Protein AF-A0A7Y5QND8-F1 (afdb_monomer_lite)

Sequence (157 aa):
MDVYVPPGQNRVVSAPVAPSGSVLEQLRLAGDGEEFDNLVHYVPPKAEQIKVVYLGDEDPRDPQRLLYYLKRAFPETRRQNVQVVARPTAAALPAEDVLAAPLLVIGDVLTPESTASAREFLSNGKPVLLVTKSIASARTVADLTGLGNVSAEEAAT

Secondary structure (DSSP, 8-state):
------TT-----PPPPPPTT----EEE--SSS--TT-EEE--PPPPEEEEEEEE----TT-TTSHHHHHTTSS---SSEEEEEEEE-TTSPPPHHHHHH-SEEEE-SPPPHHHHHHHHHHHHTT--EEE---STTHHHHHHHHHT-S-----PPP-

Structure (mmCIF, N/CA/C/O backbone):
data_AF-A0A7Y5QND8-F1
#
_entry.id   AF-A0A7Y5QND8-F1
#
loop_
_atom_site.group_PDB
_atom_site.id
_atom_site.type_symbol
_atom_site.label_atom_id
_atom_site.label_alt_id
_atom_site.label_comp_id
_atom_site.label_asym_id
_atom_site.label_entity_id
_atom_site.label_seq_id
_atom_site.pdbx_PDB_ins_code
_atom_site.Cartn_x
_atom_site.Cartn_y
_atom_site.Cartn_z
_atom_site.occupancy
_atom_site.B_iso_or_equiv
_atom_site.auth_seq_id
_atom_site.auth_comp_id
_atom_site.auth_asym_id
_atom_site.auth_atom_id
_atom_site.pdbx_PDB_model_num
ATOM 1 N N . MET A 1 1 ? -26.711 3.465 32.008 1.00 74.44 1 MET A N 1
ATOM 2 C CA . MET A 1 1 ? -27.281 2.173 31.579 1.00 74.44 1 MET A CA 1
ATOM 3 C C . MET A 1 1 ? -27.438 1.372 32.842 1.00 74.44 1 MET A C 1
ATOM 5 O O . MET A 1 1 ? -26.450 1.265 33.554 1.00 74.44 1 MET A O 1
ATOM 9 N N . ASP A 1 2 ? -28.628 0.836 33.093 1.00 85.38 2 ASP A N 1
ATOM 10 C CA . ASP A 1 2 ? -28.917 0.139 34.346 1.00 85.38 2 ASP A CA 1
ATOM 11 C C . ASP A 1 2 ? -29.098 -1.351 34.074 1.00 85.38 2 ASP A C 1
ATOM 13 O O . ASP A 1 2 ? -29.771 -1.747 33.119 1.00 85.38 2 ASP A O 1
ATOM 17 N N . VAL A 1 3 ? -28.449 -2.178 34.891 1.00 86.44 3 VAL A N 1
ATOM 18 C CA . VAL A 1 3 ? -28.401 -3.632 34.722 1.00 86.44 3 VAL A CA 1
ATOM 19 C C . VAL A 1 3 ? -28.609 -4.274 36.082 1.00 86.44 3 VAL A C 1
ATOM 21 O O . VAL A 1 3 ? -27.880 -3.985 37.024 1.00 86.44 3 VAL A O 1
ATOM 24 N N . TYR A 1 4 ? -29.593 -5.165 36.183 1.00 89.12 4 TYR A N 1
ATOM 25 C CA . TYR A 1 4 ? -29.834 -5.943 37.393 1.00 89.12 4 TYR A CA 1
ATOM 26 C C . TYR A 1 4 ? -29.197 -7.334 37.278 1.00 89.12 4 TYR A C 1
ATOM 28 O O . TYR A 1 4 ? -29.493 -8.089 36.342 1.00 89.12 4 TYR A O 1
ATOM 36 N N . VAL A 1 5 ? -28.338 -7.674 38.243 1.00 87.88 5 VAL A N 1
ATOM 37 C CA . VAL A 1 5 ? -27.635 -8.961 38.330 1.00 87.88 5 VAL A CA 1
ATOM 38 C C . VAL A 1 5 ? -27.991 -9.637 39.662 1.00 87.88 5 VAL A C 1
ATOM 40 O O . VAL A 1 5 ? -27.499 -9.218 40.708 1.00 87.88 5 VAL A O 1
ATOM 43 N N . PRO A 1 6 ? -28.873 -10.656 39.666 1.00 89.94 6 PRO A N 1
ATOM 44 C CA . PRO A 1 6 ? -29.185 -11.410 40.879 1.00 89.94 6 PRO A CA 1
ATOM 45 C C . PRO A 1 6 ? -27.974 -12.200 41.409 1.00 89.94 6 PRO A C 1
ATOM 47 O O . PRO A 1 6 ? -27.097 -12.563 40.620 1.00 89.94 6 PRO A O 1
ATOM 50 N N . PRO A 1 7 ? -27.963 -12.577 42.703 1.00 88.75 7 PRO A N 1
ATOM 51 C CA . PRO A 1 7 ? -26.934 -13.450 43.264 1.00 88.75 7 PRO A CA 1
ATOM 52 C C . PRO A 1 7 ? -26.761 -14.750 42.463 1.00 88.75 7 PRO A C 1
ATOM 54 O O . PRO A 1 7 ? -27.741 -15.412 42.115 1.00 88.75 7 PRO A O 1
ATOM 57 N N . GLY A 1 8 ? -25.510 -15.114 42.170 1.00 92.75 8 GLY A N 1
ATOM 58 C CA . GLY A 1 8 ? -25.165 -16.324 41.414 1.00 92.75 8 GLY A CA 1
ATOM 59 C C . GLY A 1 8 ? -25.451 -16.260 39.908 1.00 92.75 8 GLY A C 1
ATOM 60 O O . GLY A 1 8 ? -25.367 -17.288 39.239 1.00 92.75 8 GLY A O 1
ATOM 61 N N . GLN A 1 9 ? -25.801 -15.089 39.362 1.00 93.06 9 GLN A N 1
ATOM 62 C CA . GLN A 1 9 ? -26.024 -14.904 37.928 1.00 93.06 9 GLN A CA 1
ATOM 63 C C . GLN A 1 9 ? -24.982 -13.995 37.283 1.00 93.06 9 GLN A C 1
ATOM 65 O O . GLN A 1 9 ? -24.452 -13.089 37.912 1.00 93.06 9 GLN A O 1
ATOM 70 N N . ASN A 1 10 ? -24.783 -14.192 35.977 1.00 91.19 10 ASN A N 1
ATOM 71 C CA . ASN A 1 10 ? -23.940 -13.346 35.139 1.00 91.19 10 ASN A CA 1
ATOM 72 C C . ASN A 1 10 ? -24.795 -12.632 34.077 1.00 91.19 10 ASN A C 1
ATOM 74 O O . ASN A 1 10 ? -25.831 -13.147 33.628 1.00 91.19 10 ASN A O 1
ATOM 78 N N . ARG A 1 11 ? -24.355 -11.443 33.651 1.00 90.06 11 ARG A N 1
ATOM 79 C CA . ARG A 1 11 ? -24.944 -10.682 32.540 1.00 90.06 11 ARG A CA 1
ATOM 80 C C . ARG A 1 11 ? -23.845 -10.203 31.599 1.00 90.06 11 ARG A C 1
ATOM 82 O O . ARG A 1 11 ? -22.789 -9.778 32.047 1.00 90.06 11 ARG A O 1
ATOM 89 N N . VAL A 1 12 ? -24.121 -10.254 30.299 1.00 92.12 12 VAL A N 1
ATOM 90 C CA . VAL A 1 12 ? -23.284 -9.642 29.262 1.00 92.12 12 VAL A CA 1
ATOM 91 C C . VAL A 1 12 ? -24.050 -8.454 28.711 1.00 92.12 12 VAL A C 1
ATOM 93 O O . VAL A 1 12 ? -25.207 -8.594 28.315 1.00 92.12 12 VAL A O 1
ATOM 96 N N . VAL A 1 13 ? -23.412 -7.290 28.702 1.00 88.62 13 VAL A N 1
ATOM 97 C CA . VAL A 1 13 ? -24.003 -6.048 28.209 1.00 88.62 13 VAL A CA 1
ATOM 98 C C . VAL A 1 13 ? -23.054 -5.357 27.247 1.00 88.62 13 VAL A C 1
ATOM 100 O O . VAL A 1 13 ? -21.835 -5.467 27.369 1.00 88.62 13 VAL A O 1
ATOM 103 N N . SER A 1 14 ? -23.611 -4.659 26.262 1.00 89.25 14 SER A N 1
ATOM 104 C CA . SER A 1 14 ? -22.813 -3.841 25.353 1.00 89.25 14 SER A CA 1
ATOM 105 C C . SER A 1 14 ? -22.314 -2.596 26.080 1.00 89.25 14 SER A C 1
ATOM 107 O O . SER A 1 14 ? -23.093 -1.905 26.736 1.00 89.25 14 SER A O 1
ATOM 109 N N . ALA A 1 15 ? -21.022 -2.299 25.940 1.00 84.75 15 ALA A N 1
ATOM 110 C CA . ALA A 1 15 ? -20.452 -1.066 26.466 1.00 84.75 15 ALA A CA 1
ATOM 111 C C . ALA A 1 15 ? -21.114 0.163 25.806 1.00 84.75 15 ALA A C 1
ATOM 113 O O . ALA A 1 15 ? -21.452 0.110 24.617 1.00 84.75 15 ALA A O 1
ATOM 114 N N . PRO A 1 16 ? -21.298 1.269 26.549 1.00 85.38 16 PRO A N 1
ATOM 115 C CA . PRO A 1 16 ? -21.825 2.503 25.984 1.00 85.38 16 PRO A CA 1
ATOM 116 C C . PRO A 1 16 ? -20.897 3.044 24.891 1.00 85.38 16 PRO A C 1
ATOM 118 O O . PRO A 1 16 ? -19.677 2.875 24.937 1.00 85.38 16 PRO A O 1
ATOM 121 N N . VAL A 1 17 ? -21.484 3.718 23.902 1.00 82.06 17 VAL A N 1
ATOM 122 C CA . VAL A 1 17 ? -20.715 4.405 22.859 1.00 82.06 17 VAL A CA 1
ATOM 123 C C . VAL A 1 17 ? -19.953 5.566 23.496 1.00 82.06 17 VAL A C 1
ATOM 125 O O . VAL A 1 17 ? -20.513 6.309 24.303 1.00 82.06 17 VAL A O 1
ATOM 128 N N . ALA A 1 18 ? -18.679 5.723 23.134 1.00 80.50 18 ALA A N 1
ATOM 129 C CA . ALA A 1 18 ? -17.885 6.857 23.589 1.00 80.50 18 ALA A CA 1
ATOM 130 C C . ALA A 1 18 ? -18.527 8.181 23.125 1.00 80.50 18 ALA A C 1
ATOM 132 O O . ALA A 1 18 ? -18.985 8.260 21.978 1.00 80.50 18 ALA A O 1
ATOM 133 N N . PRO A 1 19 ? -18.550 9.227 23.971 1.00 80.56 19 PRO A N 1
ATOM 134 C CA . PRO A 1 19 ? -18.971 10.557 23.548 1.00 80.56 19 PRO A CA 1
ATOM 135 C C . PRO A 1 19 ? -18.214 11.009 22.293 1.00 80.56 19 PRO A C 1
ATOM 137 O O . PRO A 1 19 ? -17.013 10.759 22.151 1.00 80.56 19 PRO A O 1
ATOM 140 N N . SER A 1 20 ? -18.902 11.682 21.371 1.00 75.44 20 SER A N 1
ATOM 141 C CA . SER A 1 20 ? -18.293 12.160 20.126 1.00 75.44 20 SER A CA 1
ATOM 142 C C . SER A 1 20 ? -17.054 13.018 20.406 1.00 75.44 20 SER A C 1
ATOM 144 O O . SER A 1 20 ? -17.106 13.945 21.210 1.00 75.44 20 SER A O 1
ATOM 146 N N . GLY A 1 21 ? -15.936 12.704 19.746 1.00 74.00 21 GLY A N 1
ATOM 147 C CA . GLY A 1 21 ? -14.663 13.413 19.928 1.00 74.00 21 GLY A CA 1
ATOM 148 C C . GLY A 1 21 ? -13.852 12.997 21.161 1.00 74.00 21 GLY A C 1
ATOM 149 O O . GLY A 1 21 ? -12.783 13.555 21.381 1.00 74.00 21 GLY A O 1
ATOM 150 N N . SER A 1 22 ? -14.318 12.016 21.939 1.00 72.31 22 SER A N 1
ATOM 151 C CA . SER A 1 22 ? -13.569 11.449 23.065 1.00 72.31 22 SER A CA 1
ATOM 152 C C . SER A 1 22 ? -13.077 10.038 22.757 1.00 72.31 22 SER A C 1
ATOM 154 O O . SER A 1 22 ? -13.716 9.280 22.022 1.00 72.31 22 SER A O 1
ATOM 156 N N . VAL A 1 23 ? -11.924 9.687 23.321 1.00 73.19 23 VAL A N 1
ATOM 157 C CA . VAL A 1 23 ? -11.409 8.324 23.271 1.00 73.19 23 VAL A CA 1
ATOM 158 C C . VAL A 1 23 ? -11.827 7.624 24.556 1.00 73.19 23 VAL A C 1
ATOM 160 O O . VAL A 1 23 ? -11.655 8.168 25.644 1.00 73.19 23 VAL A O 1
ATOM 163 N N . LEU A 1 24 ? -12.429 6.439 24.440 1.00 81.12 24 LEU A N 1
ATOM 164 C CA . LEU A 1 24 ? -12.724 5.624 25.613 1.00 81.12 24 LEU A CA 1
ATOM 165 C C . LEU A 1 24 ? -11.389 5.185 26.215 1.00 81.12 24 LEU A C 1
ATOM 167 O O . LEU A 1 24 ? -10.643 4.482 25.550 1.00 81.12 24 LEU A O 1
ATOM 171 N N . GLU A 1 25 ? -11.094 5.594 27.441 1.00 84.44 25 GLU A N 1
ATOM 172 C CA . GLU A 1 25 ? -9.882 5.167 28.158 1.00 84.44 25 GLU A CA 1
ATOM 173 C C . GLU A 1 25 ? -10.215 4.294 29.367 1.00 84.44 25 GLU A C 1
ATOM 175 O O . GLU A 1 25 ? -9.385 3.519 29.842 1.00 84.44 25 GLU A O 1
ATOM 180 N N . GLN A 1 26 ? -11.438 4.424 29.885 1.00 88.12 26 GLN A N 1
ATOM 181 C CA . GLN A 1 26 ? -11.899 3.731 31.080 1.00 88.12 26 GLN A CA 1
ATOM 182 C C . GLN A 1 26 ? -13.385 3.398 30.969 1.00 88.12 26 GLN A C 1
ATOM 184 O O . GLN A 1 26 ? -14.187 4.214 30.511 1.00 88.12 26 GLN A O 1
ATOM 189 N N . LEU A 1 27 ? -13.746 2.205 31.432 1.00 87.44 27 LEU A N 1
ATOM 190 C CA . LEU A 1 27 ? -15.119 1.789 31.677 1.00 87.44 27 LEU A CA 1
ATOM 191 C C . LEU A 1 27 ? -15.267 1.522 33.176 1.00 87.44 27 LEU A C 1
ATOM 193 O O . LEU A 1 27 ? -14.552 0.688 33.728 1.00 87.44 27 LEU A O 1
ATOM 197 N N . ARG A 1 28 ? -16.189 2.243 33.820 1.00 88.81 28 ARG A N 1
ATOM 198 C CA . ARG A 1 28 ? -16.492 2.100 35.245 1.00 88.81 28 ARG A CA 1
ATOM 199 C C . ARG A 1 28 ? -17.850 1.433 35.433 1.00 88.81 28 ARG A C 1
ATOM 201 O O . ARG A 1 28 ? -18.844 1.902 34.876 1.00 88.81 28 ARG A O 1
ATOM 208 N N . LEU A 1 29 ? -17.880 0.379 36.237 1.00 87.81 29 LEU A N 1
ATOM 209 C CA . LEU A 1 29 ? -19.087 -0.187 36.822 1.00 87.81 29 LEU A CA 1
ATOM 210 C C . LEU A 1 29 ? -19.376 0.545 38.140 1.00 87.81 29 LEU A C 1
ATOM 212 O O . LEU A 1 29 ? -18.467 0.973 38.849 1.00 87.81 29 LEU A O 1
ATOM 216 N N . ALA A 1 30 ? -20.652 0.799 38.408 1.00 86.56 30 ALA A N 1
ATOM 217 C CA . ALA A 1 30 ? -21.098 1.498 39.604 1.00 86.56 30 ALA A CA 1
ATOM 218 C C . ALA A 1 30 ? -22.427 0.900 40.065 1.00 86.56 30 ALA A C 1
ATOM 220 O O . ALA A 1 30 ? -23.273 0.579 39.229 1.00 86.56 30 ALA A O 1
ATOM 221 N N . GLY A 1 31 ? -22.627 0.801 41.379 1.00 85.19 31 GLY A N 1
ATOM 222 C CA . GLY A 1 31 ? -23.881 0.324 41.971 1.00 85.19 31 GLY A CA 1
ATOM 223 C C . GLY A 1 31 ? -23.708 -0.746 43.047 1.00 85.19 31 GLY A C 1
ATOM 224 O O . GLY A 1 31 ? -24.665 -1.025 43.764 1.00 85.19 31 GLY A O 1
ATOM 225 N N . ASP A 1 32 ? -22.514 -1.308 43.195 1.00 81.62 32 ASP A N 1
ATOM 226 C CA . ASP A 1 32 ? -22.114 -2.114 44.344 1.00 81.62 32 ASP A CA 1
ATOM 227 C C . ASP A 1 32 ? -21.204 -1.313 45.297 1.00 81.62 32 ASP A C 1
ATOM 229 O O . ASP A 1 32 ? -20.824 -0.172 45.025 1.00 81.62 32 ASP A O 1
ATOM 233 N N . GLY A 1 33 ? -20.949 -1.881 46.479 1.00 81.25 33 GLY A N 1
ATOM 234 C CA . GLY A 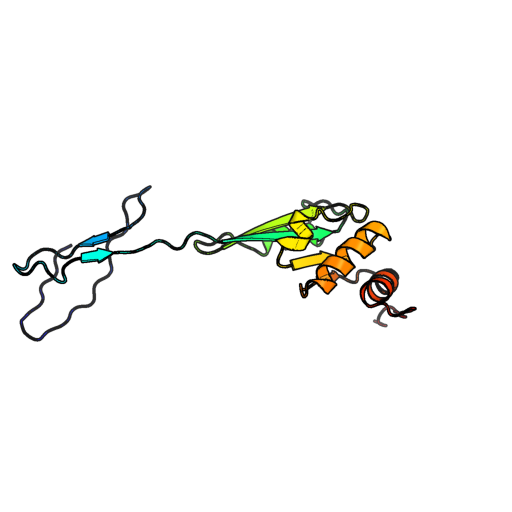1 33 ? -20.133 -1.259 47.529 1.00 81.25 33 GLY A CA 1
ATOM 235 C C . GLY A 1 33 ? -18.658 -1.663 47.502 1.00 81.25 33 GLY A C 1
ATOM 236 O O . GLY A 1 33 ? -17.896 -1.198 48.343 1.00 81.25 33 GLY A O 1
ATOM 237 N N . GLU A 1 34 ? -18.265 -2.532 46.572 1.00 83.19 34 GLU A N 1
ATOM 238 C CA . GLU A 1 34 ? -16.928 -3.118 46.503 1.00 83.19 34 GLU A CA 1
ATOM 239 C C . GLU A 1 34 ? -16.141 -2.476 45.359 1.00 83.19 34 GLU A C 1
ATOM 241 O O . GLU A 1 34 ? -16.447 -2.657 44.190 1.00 83.19 34 GLU A O 1
ATOM 246 N N . GLU A 1 35 ? -15.118 -1.680 45.659 1.00 78.19 35 GLU A N 1
ATOM 247 C CA . GLU A 1 35 ? -14.477 -0.839 44.633 1.00 78.19 35 GLU A CA 1
ATOM 248 C C . GLU A 1 35 ? -13.398 -1.557 43.796 1.00 78.19 35 GLU A C 1
ATOM 250 O O . GLU A 1 35 ? -12.887 -0.984 42.833 1.00 78.19 35 GLU A O 1
ATOM 255 N N . PHE A 1 36 ? -13.018 -2.790 44.148 1.00 79.81 36 PHE A N 1
ATOM 256 C CA . PHE A 1 36 ? -11.761 -3.394 43.687 1.00 79.81 36 PHE A CA 1
ATOM 257 C C . PHE A 1 36 ? -11.772 -3.936 42.245 1.00 79.81 36 PHE A C 1
ATOM 259 O O . PHE A 1 36 ? -10.701 -4.056 41.651 1.00 79.81 36 PHE A O 1
ATOM 266 N N . ASP A 1 37 ? -12.932 -4.250 41.663 1.00 82.56 37 ASP A N 1
ATOM 267 C CA . ASP A 1 37 ? -13.081 -4.804 40.302 1.00 82.56 37 ASP A CA 1
ATOM 268 C C . ASP A 1 37 ? -13.978 -3.951 39.382 1.00 82.56 37 ASP A C 1
ATOM 270 O O . ASP A 1 37 ? -14.304 -4.335 38.257 1.00 82.56 37 ASP A O 1
ATOM 274 N N . ASN A 1 38 ? -14.307 -2.737 39.819 1.00 89.25 38 ASN A N 1
ATOM 275 C CA . ASN A 1 38 ? -15.249 -1.843 39.152 1.00 89.25 38 ASN A CA 1
ATOM 276 C C . ASN A 1 38 ? -14.673 -1.029 37.987 1.00 89.25 38 ASN A C 1
ATOM 278 O O . ASN A 1 38 ? -15.387 -0.229 37.375 1.00 89.25 38 ASN A O 1
ATOM 282 N N . LEU A 1 39 ? -13.385 -1.182 37.675 1.00 89.62 39 LEU A N 1
ATOM 283 C CA . LEU A 1 39 ? -12.706 -0.354 36.685 1.00 89.62 39 LEU A CA 1
ATOM 284 C C . LEU A 1 39 ? -11.958 -1.196 35.656 1.00 89.62 39 LEU A C 1
ATOM 286 O O . LEU A 1 39 ? -11.087 -1.997 35.985 1.00 89.62 39 LEU A O 1
ATOM 290 N N . VAL A 1 40 ? -12.254 -0.945 34.383 1.00 88.50 40 VAL A N 1
ATOM 291 C CA . VAL A 1 40 ? -11.515 -1.497 33.248 1.00 88.50 40 VAL A CA 1
ATOM 292 C C . VAL A 1 40 ? -10.831 -0.352 32.514 1.00 88.50 40 VAL A C 1
ATOM 294 O O . VAL A 1 40 ? -11.496 0.529 31.970 1.00 88.50 40 VAL A O 1
ATOM 297 N N . HIS A 1 41 ? -9.500 -0.378 32.463 1.00 88.00 41 HIS A N 1
ATOM 298 C CA . HIS A 1 41 ? -8.719 0.528 31.623 1.00 88.00 41 HIS A CA 1
ATOM 299 C C . HIS A 1 41 ? -8.627 -0.025 30.198 1.00 88.00 41 HIS A C 1
ATOM 301 O O . HIS A 1 41 ? -8.328 -1.201 29.990 1.00 88.00 41 HIS A O 1
ATOM 307 N N . TYR A 1 42 ? -8.864 0.831 29.2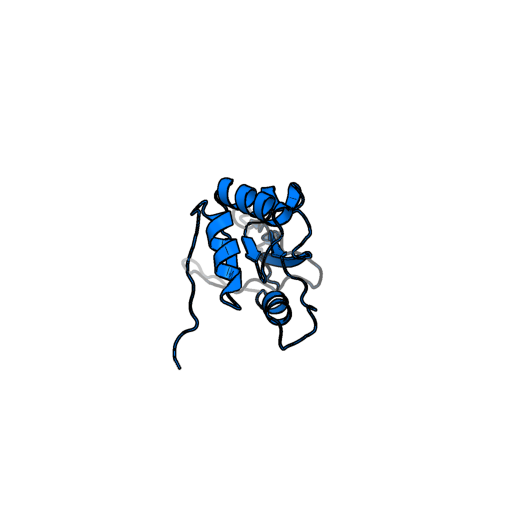10 1.00 85.06 42 TYR A N 1
ATOM 308 C CA . TYR A 1 42 ? -8.781 0.502 27.795 1.00 85.06 42 TYR A CA 1
ATOM 309 C C . TYR A 1 42 ? -7.766 1.416 27.117 1.00 85.06 42 TYR A C 1
ATOM 311 O O . TYR A 1 42 ? -7.898 2.635 27.143 1.00 85.06 42 TYR A O 1
ATOM 319 N N . VAL A 1 43 ? -6.760 0.821 26.479 1.00 82.19 43 VAL A N 1
ATOM 320 C CA . VAL A 1 43 ? -5.827 1.569 25.637 1.00 82.19 43 VAL A CA 1
ATOM 321 C C . VAL A 1 43 ? -6.298 1.437 24.188 1.00 82.19 43 VAL A C 1
ATOM 323 O O . VAL A 1 43 ? -6.284 0.325 23.647 1.00 82.19 43 VAL A O 1
ATOM 326 N N . PRO A 1 44 ? -6.727 2.532 23.540 1.00 73.69 44 PRO A N 1
ATOM 327 C CA . PRO A 1 44 ? -7.088 2.501 22.131 1.00 73.69 44 PRO A CA 1
ATOM 328 C C . PRO A 1 44 ? -5.868 2.067 21.301 1.00 73.69 44 PRO A C 1
ATOM 330 O O . PRO A 1 44 ? -4.757 2.550 21.538 1.00 73.69 44 PRO A O 1
ATOM 333 N N . PRO A 1 45 ? -6.031 1.176 20.308 1.00 71.88 45 PRO A N 1
ATOM 334 C CA . PRO A 1 45 ? -4.931 0.854 19.414 1.00 71.88 45 PRO A CA 1
ATOM 335 C C . PRO A 1 45 ? -4.521 2.121 18.657 1.00 71.88 45 PRO A C 1
ATOM 337 O O . PRO A 1 45 ? -5.346 2.747 17.992 1.00 71.88 45 PRO A O 1
ATOM 340 N N . LYS A 1 46 ? -3.243 2.501 18.747 1.00 79.62 46 LYS A N 1
ATOM 341 C CA . LYS A 1 46 ? -2.681 3.538 17.879 1.00 79.62 46 LYS A CA 1
ATOM 342 C C . LYS A 1 46 ? -2.645 2.984 16.458 1.00 79.62 46 LYS A C 1
ATOM 344 O O . LYS A 1 46 ? -2.064 1.923 16.241 1.00 79.62 46 LYS A O 1
ATOM 349 N N . ALA A 1 47 ? -3.257 3.693 15.512 1.00 83.12 47 ALA A N 1
ATOM 350 C CA . ALA A 1 47 ? -3.210 3.293 14.113 1.00 83.12 47 ALA A CA 1
ATOM 351 C C . ALA A 1 47 ? -1.754 3.277 13.624 1.00 83.12 47 ALA A C 1
ATOM 353 O O . ALA A 1 47 ? -1.042 4.283 13.714 1.00 83.12 47 ALA A O 1
ATOM 354 N N . GLU A 1 48 ? -1.317 2.125 13.128 1.00 89.06 48 GLU A N 1
ATOM 355 C CA . GLU A 1 48 ? -0.004 1.951 12.524 1.00 89.06 48 GLU A CA 1
ATOM 356 C C . GLU A 1 48 ? 0.058 2.728 11.203 1.00 89.06 48 GLU A C 1
ATOM 358 O O . GLU A 1 48 ? -0.857 2.640 10.383 1.00 89.06 48 GLU A O 1
ATOM 363 N N . GLN A 1 49 ? 1.126 3.503 11.009 1.00 91.31 49 GLN A N 1
ATOM 364 C CA . GLN A 1 49 ? 1.369 4.254 9.776 1.00 91.31 49 GLN A CA 1
ATOM 365 C C . GLN A 1 49 ? 2.301 3.434 8.887 1.00 91.31 49 GLN A C 1
ATOM 367 O O . GLN A 1 49 ? 3.478 3.268 9.203 1.00 91.31 49 GLN A O 1
ATOM 372 N N . ILE A 1 50 ? 1.771 2.912 7.786 1.00 94.06 50 ILE A N 1
ATOM 373 C CA . ILE A 1 50 ? 2.470 1.973 6.907 1.00 94.06 50 ILE A CA 1
ATOM 374 C C . ILE A 1 50 ? 2.746 2.667 5.574 1.00 94.06 50 ILE A C 1
ATOM 376 O O . ILE A 1 50 ? 1.819 2.984 4.834 1.00 94.06 50 ILE A O 1
ATOM 380 N N . LYS A 1 51 ? 4.018 2.884 5.234 1.00 95.44 51 LYS A N 1
ATOM 381 C CA . LYS A 1 51 ? 4.418 3.523 3.970 1.00 95.44 51 LYS A CA 1
ATOM 382 C C . LYS A 1 51 ? 4.769 2.472 2.919 1.00 95.44 51 LYS A C 1
ATOM 384 O O . LYS A 1 51 ? 5.821 1.852 3.008 1.00 95.44 51 LYS A O 1
ATOM 389 N N . VAL A 1 52 ? 3.921 2.292 1.910 1.00 96.75 52 VAL A N 1
ATOM 390 C CA . VAL A 1 52 ? 4.226 1.472 0.725 1.00 96.75 52 VAL A CA 1
ATOM 391 C C . VAL A 1 52 ? 4.853 2.371 -0.330 1.00 96.75 52 VAL A C 1
ATOM 393 O O . VAL A 1 52 ? 4.281 3.401 -0.687 1.00 96.75 52 VAL A O 1
ATOM 396 N N . VAL A 1 53 ? 6.019 1.994 -0.847 1.00 97.38 53 VAL A N 1
ATOM 397 C CA . VAL A 1 53 ? 6.706 2.786 -1.873 1.00 97.38 53 VAL A CA 1
ATOM 398 C C . VAL A 1 53 ? 6.391 2.224 -3.250 1.00 97.38 53 VAL A C 1
ATOM 400 O O . VAL A 1 53 ? 6.435 1.015 -3.447 1.00 97.38 53 VAL A O 1
ATOM 403 N N . TYR A 1 54 ? 6.073 3.097 -4.200 1.00 97.12 54 TYR A N 1
ATOM 404 C CA . TYR A 1 54 ? 5.828 2.750 -5.597 1.00 97.12 54 TYR A CA 1
ATOM 405 C C . TYR A 1 54 ? 6.855 3.444 -6.494 1.00 97.12 54 TYR A C 1
ATOM 407 O O . TYR A 1 54 ? 6.960 4.667 -6.445 1.00 97.12 54 TYR A O 1
ATOM 415 N N . LEU A 1 55 ? 7.584 2.690 -7.316 1.00 95.94 55 LEU A N 1
ATOM 416 C CA . LEU A 1 55 ? 8.464 3.213 -8.363 1.00 95.94 55 LEU A CA 1
ATOM 417 C C . LEU A 1 55 ? 7.767 3.096 -9.720 1.00 95.94 55 LEU A C 1
ATOM 419 O O . LEU A 1 55 ? 7.543 1.990 -10.210 1.00 95.94 55 LEU A O 1
ATOM 423 N N . GLY A 1 56 ? 7.415 4.230 -10.315 1.00 93.81 56 GLY A N 1
ATOM 424 C CA . GLY A 1 56 ? 6.700 4.298 -11.585 1.00 93.81 56 GLY A CA 1
ATOM 425 C C . GLY A 1 56 ? 6.323 5.734 -11.945 1.00 93.81 56 GLY A C 1
ATOM 426 O O . GLY A 1 56 ? 6.011 6.533 -11.064 1.00 93.81 56 GLY A O 1
ATOM 427 N N . ASP A 1 57 ? 6.298 6.047 -13.240 1.00 92.75 57 ASP A N 1
ATOM 428 C CA . ASP A 1 57 ? 6.030 7.403 -13.756 1.00 92.75 57 ASP A CA 1
ATOM 429 C C . ASP A 1 57 ? 4.547 7.646 -14.105 1.00 92.75 57 ASP A C 1
ATOM 431 O O . ASP A 1 57 ? 4.195 8.556 -14.853 1.00 92.75 57 ASP A O 1
ATOM 435 N N . GLU A 1 58 ? 3.649 6.807 -13.588 1.00 92.19 58 GLU A N 1
ATOM 436 C CA . GLU A 1 58 ? 2.219 6.860 -13.899 1.00 92.19 58 GLU A CA 1
ATOM 437 C C . GLU A 1 58 ? 1.487 8.007 -13.179 1.00 92.19 58 GLU A C 1
ATOM 439 O O . GLU A 1 58 ? 1.762 8.297 -12.013 1.00 92.19 58 GLU A O 1
ATOM 444 N N . ASP A 1 59 ? 0.470 8.599 -13.825 1.00 93.19 59 ASP A N 1
ATOM 445 C CA . ASP A 1 59 ? -0.445 9.529 -13.144 1.00 93.19 59 ASP A CA 1
ATOM 446 C C . ASP A 1 59 ? -1.369 8.738 -12.188 1.00 93.19 59 ASP A C 1
ATOM 448 O O . ASP A 1 59 ? -2.126 7.871 -12.636 1.00 93.19 59 ASP A O 1
ATOM 452 N N . PRO A 1 60 ? -1.389 9.043 -10.874 1.00 94.00 60 PRO A N 1
ATOM 453 C CA . PRO A 1 60 ? -2.273 8.384 -9.906 1.00 94.00 60 PRO A CA 1
ATOM 454 C C . PRO A 1 60 ? -3.779 8.609 -10.147 1.00 94.00 60 PRO A C 1
ATOM 456 O O . PRO A 1 60 ? -4.612 8.011 -9.456 1.00 94.00 60 PRO A O 1
ATOM 459 N N . ARG A 1 61 ? -4.153 9.508 -11.061 1.00 95.50 61 ARG A N 1
ATOM 460 C CA . ARG A 1 61 ? -5.543 9.821 -11.421 1.00 95.50 61 ARG A CA 1
ATOM 461 C C . ARG A 1 61 ? -6.008 9.112 -12.690 1.00 95.50 61 ARG A C 1
ATOM 463 O O . ARG A 1 61 ? -7.203 9.159 -12.963 1.00 95.50 61 ARG A O 1
ATOM 470 N N . ASP A 1 62 ? -5.113 8.448 -13.418 1.00 96.75 62 ASP A N 1
ATOM 471 C CA . ASP A 1 62 ? -5.453 7.718 -14.638 1.00 96.75 62 ASP A CA 1
ATOM 472 C C . ASP A 1 62 ? -5.987 6.309 -14.303 1.00 96.75 62 ASP A C 1
ATOM 474 O O . ASP A 1 62 ? -5.216 5.456 -13.859 1.00 96.75 62 ASP A O 1
ATOM 478 N N . PRO A 1 63 ? -7.285 6.017 -14.521 1.00 95.75 63 PRO A N 1
ATOM 479 C CA . PRO A 1 63 ? -7.866 4.708 -14.230 1.00 95.75 63 PRO A CA 1
ATOM 480 C C . PRO A 1 63 ? -7.347 3.586 -15.139 1.00 95.75 63 PRO A C 1
ATOM 482 O O . PRO A 1 63 ? -7.671 2.432 -14.901 1.00 95.75 63 PRO A O 1
ATOM 485 N N . GLN A 1 64 ? -6.561 3.878 -16.178 1.00 94.44 64 GLN A N 1
ATOM 486 C CA . GLN A 1 64 ? -5.885 2.857 -16.987 1.00 94.44 64 GLN A CA 1
ATOM 487 C C . GLN A 1 64 ? -4.526 2.438 -16.402 1.00 94.44 64 GLN A C 1
ATOM 489 O O . GLN A 1 64 ? -3.823 1.616 -16.990 1.00 94.44 64 GLN A O 1
ATOM 494 N N . ARG A 1 65 ? -4.127 3.003 -15.256 1.00 94.62 65 ARG A N 1
ATOM 495 C CA . ARG A 1 65 ? -2.811 2.792 -14.641 1.00 94.62 65 ARG A CA 1
ATOM 496 C C . ARG A 1 65 ? -2.915 2.089 -13.297 1.00 94.62 65 ARG A C 1
ATOM 498 O O . ARG A 1 65 ? -3.860 2.289 -12.536 1.00 94.62 65 ARG A O 1
ATOM 505 N N . LEU A 1 66 ? -1.903 1.285 -12.970 1.00 93.88 66 LEU A N 1
ATOM 506 C CA . LEU A 1 66 ? -1.862 0.508 -11.729 1.00 93.88 66 LEU A CA 1
ATOM 507 C C . LEU A 1 66 ? -1.901 1.416 -10.497 1.00 93.88 66 LEU A C 1
ATOM 509 O O . LEU A 1 66 ? -2.613 1.120 -9.534 1.00 93.88 66 LEU A O 1
ATOM 513 N N . LEU A 1 67 ? -1.153 2.524 -10.527 1.00 95.69 67 LEU A N 1
ATOM 514 C CA . LEU A 1 67 ? -1.051 3.433 -9.387 1.00 95.69 67 LEU A CA 1
ATOM 515 C C . LEU A 1 67 ? -2.420 3.974 -8.934 1.00 95.69 67 LEU A C 1
ATOM 517 O O . LEU A 1 67 ? -2.635 4.166 -7.734 1.00 95.69 67 LEU A O 1
ATOM 521 N N . TYR A 1 68 ? -3.361 4.164 -9.865 1.00 96.00 68 TYR A N 1
ATOM 522 C CA . TYR A 1 68 ? -4.730 4.571 -9.549 1.00 96.00 68 TYR A CA 1
ATOM 523 C C . TYR A 1 68 ? -5.419 3.574 -8.613 1.00 96.00 68 TYR A C 1
ATOM 525 O O . TYR A 1 68 ? -6.026 3.971 -7.613 1.00 96.00 68 TYR A O 1
ATOM 533 N N . TYR A 1 69 ? -5.306 2.281 -8.904 1.00 95.69 69 TYR A N 1
ATOM 534 C CA . TYR A 1 69 ? -5.915 1.234 -8.091 1.00 95.69 69 TYR A CA 1
ATOM 535 C C . TYR A 1 69 ? -5.135 0.992 -6.803 1.00 95.69 69 TYR A C 1
ATOM 537 O O . TYR A 1 69 ? -5.741 0.873 -5.741 1.00 95.69 69 TYR A O 1
ATOM 545 N N . LEU A 1 70 ? -3.799 1.004 -6.860 1.00 95.31 70 LEU A N 1
ATOM 546 C CA . LEU A 1 70 ? -2.952 0.760 -5.693 1.00 95.31 70 LEU A CA 1
ATOM 547 C C . LEU A 1 70 ? -3.207 1.782 -4.575 1.00 95.31 70 LEU A C 1
ATOM 549 O O . LEU A 1 70 ? -3.344 1.401 -3.415 1.00 95.31 70 LEU A O 1
ATOM 553 N N . LYS A 1 71 ? -3.370 3.069 -4.917 1.00 94.75 71 LYS A N 1
ATOM 554 C CA . LYS A 1 71 ? -3.725 4.116 -3.941 1.00 94.75 71 LYS A CA 1
ATOM 555 C C . LYS A 1 71 ? -5.093 3.921 -3.279 1.00 94.75 71 LYS A C 1
ATOM 557 O O . LYS A 1 71 ? -5.357 4.545 -2.258 1.00 94.75 71 LYS A O 1
ATOM 562 N N . ARG A 1 72 ? -5.965 3.095 -3.859 1.00 94.50 72 ARG A N 1
ATOM 563 C CA . ARG A 1 72 ? -7.328 2.821 -3.375 1.00 94.50 72 ARG A CA 1
ATOM 564 C C . ARG A 1 72 ? -7.477 1.431 -2.759 1.00 94.50 72 ARG A C 1
ATOM 566 O O . ARG A 1 72 ? -8.519 1.141 -2.184 1.00 94.50 72 ARG A O 1
ATOM 573 N N . ALA A 1 73 ? -6.453 0.587 -2.864 1.00 93.62 73 ALA A N 1
ATOM 574 C CA . ALA A 1 73 ? -6.487 -0.788 -2.379 1.00 93.62 73 ALA A CA 1
ATOM 575 C C . ALA A 1 73 ? -6.491 -0.881 -0.845 1.00 93.62 73 ALA A C 1
ATOM 577 O O . ALA A 1 73 ? -6.929 -1.889 -0.295 1.00 93.62 73 ALA A O 1
ATOM 578 N N . PHE A 1 74 ? -6.026 0.167 -0.159 1.00 90.75 74 PHE A N 1
ATOM 579 C CA . PHE A 1 74 ? -5.880 0.186 1.291 1.00 90.75 74 PHE A CA 1
ATOM 580 C C . PHE A 1 74 ? -6.814 1.221 1.931 1.00 90.75 74 PHE A C 1
ATOM 582 O O . PHE A 1 74 ? -6.421 2.376 2.107 1.00 90.75 74 PHE A O 1
ATOM 589 N N . PRO A 1 75 ? -8.060 0.847 2.270 1.00 86.94 75 PRO A N 1
ATOM 590 C CA . PRO A 1 75 ? -8.927 1.724 3.041 1.00 86.94 75 PRO A CA 1
ATOM 591 C C . PRO A 1 75 ? -8.327 1.968 4.430 1.00 86.94 75 PRO A C 1
ATOM 593 O O . PRO A 1 75 ? -7.800 1.051 5.062 1.00 86.94 75 PRO A O 1
ATOM 596 N N . GLU A 1 76 ? -8.431 3.202 4.919 1.00 87.69 76 GLU A N 1
ATOM 597 C CA . GLU A 1 76 ? -8.019 3.529 6.281 1.00 87.69 76 GLU A CA 1
ATOM 598 C C . GLU A 1 76 ? -8.879 2.762 7.293 1.00 87.69 76 GLU A C 1
ATOM 600 O O . GLU A 1 76 ? -10.107 2.699 7.191 1.00 87.69 76 GLU A O 1
ATOM 605 N N . THR A 1 77 ? -8.225 2.169 8.289 1.00 86.69 77 THR A N 1
ATOM 606 C CA . THR A 1 77 ? -8.892 1.457 9.378 1.00 86.69 77 THR A CA 1
ATOM 607 C C . THR A 1 77 ? -8.467 2.033 10.722 1.00 86.69 77 THR A C 1
ATOM 609 O O . THR A 1 77 ? -7.432 2.680 10.848 1.00 86.69 77 THR A O 1
ATOM 612 N N . ARG A 1 78 ? -9.211 1.705 11.786 1.00 81.19 78 ARG A N 1
ATOM 613 C CA . ARG A 1 78 ? -8.829 2.074 13.163 1.00 81.19 78 ARG A CA 1
ATOM 614 C C . ARG A 1 78 ? -7.448 1.558 13.584 1.00 81.19 78 ARG A C 1
ATOM 616 O O . ARG A 1 78 ? -6.903 2.049 14.563 1.00 81.19 78 ARG A O 1
ATOM 623 N N . ARG A 1 79 ? -6.926 0.526 12.916 1.00 85.00 79 ARG A N 1
ATOM 624 C CA . ARG A 1 79 ? -5.663 -0.130 13.284 1.00 85.00 79 ARG A CA 1
ATOM 625 C C . ARG A 1 79 ? -4.517 0.202 12.339 1.00 85.00 79 ARG A C 1
ATOM 627 O O . ARG A 1 79 ? -3.374 0.135 12.768 1.00 85.00 79 ARG A O 1
ATOM 634 N N . GLN A 1 80 ? -4.804 0.539 11.087 1.00 89.56 80 GLN A N 1
ATOM 635 C CA . GLN A 1 80 ? -3.800 0.717 10.043 1.00 89.56 80 GLN A CA 1
ATOM 636 C C . GLN A 1 80 ? -4.201 1.852 9.108 1.00 89.56 80 GLN A C 1
ATOM 638 O O . GLN A 1 80 ? -5.329 1.885 8.607 1.00 89.56 80 GLN A O 1
ATOM 643 N N . ASN A 1 81 ? -3.242 2.730 8.842 1.00 92.31 81 ASN A N 1
ATOM 644 C CA . ASN A 1 81 ? -3.298 3.746 7.808 1.00 92.31 81 ASN A CA 1
ATOM 645 C C . ASN A 1 81 ? -2.129 3.487 6.848 1.00 92.31 81 ASN A C 1
ATOM 647 O O . ASN A 1 81 ? -0.961 3.659 7.201 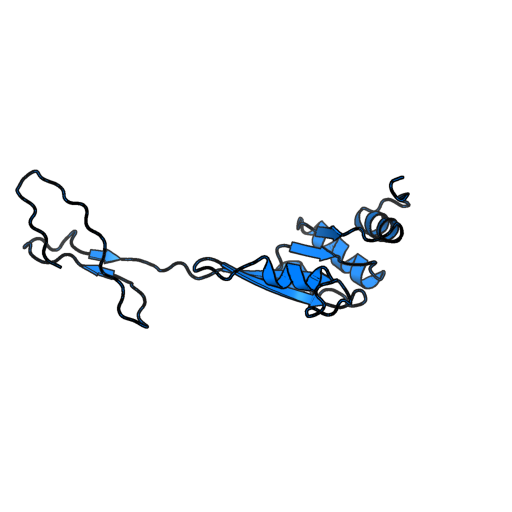1.00 92.31 81 ASN A O 1
ATOM 651 N N . VAL A 1 82 ? -2.456 2.991 5.654 1.00 94.88 82 VAL A N 1
ATOM 652 C CA . VAL A 1 82 ? -1.470 2.665 4.625 1.00 94.88 82 VAL A CA 1
ATOM 653 C C . VAL A 1 82 ? -1.385 3.819 3.635 1.00 94.88 82 VAL A C 1
ATOM 655 O O . VAL A 1 82 ? -2.375 4.190 3.008 1.00 94.88 82 VAL A O 1
ATOM 658 N N . GLN A 1 83 ? -0.183 4.353 3.449 1.00 94.75 83 GLN A N 1
ATOM 659 C CA . GLN A 1 83 ? 0.101 5.433 2.515 1.00 94.75 83 GLN A CA 1
ATOM 660 C C . GLN A 1 83 ? 0.968 4.921 1.369 1.00 94.75 83 GLN A C 1
ATOM 662 O O . GLN A 1 83 ? 2.085 4.451 1.583 1.00 94.75 83 GLN A O 1
ATOM 667 N N . VAL A 1 84 ? 0.466 5.043 0.138 1.00 96.19 84 VAL A N 1
ATOM 668 C CA . VAL A 1 84 ? 1.219 4.702 -1.076 1.00 96.19 84 VAL A CA 1
ATOM 669 C C . VAL A 1 84 ? 1.943 5.943 -1.592 1.00 96.19 84 VAL A C 1
ATOM 671 O O . VAL A 1 84 ? 1.318 6.886 -2.094 1.00 96.19 84 VAL A O 1
ATOM 674 N N . VAL A 1 85 ? 3.269 5.931 -1.492 1.00 95.38 85 VAL A N 1
ATOM 675 C CA . VAL A 1 85 ? 4.147 7.027 -1.913 1.00 95.38 85 VAL A CA 1
ATOM 676 C C . VAL A 1 85 ? 4.797 6.672 -3.242 1.00 95.38 85 VAL A C 1
ATOM 678 O O . VAL A 1 85 ? 5.660 5.802 -3.315 1.00 95.38 85 VAL A O 1
ATOM 681 N N . ALA A 1 86 ? 4.352 7.352 -4.298 1.00 95.69 86 ALA A N 1
ATOM 682 C CA . ALA A 1 86 ? 4.873 7.179 -5.647 1.00 95.69 86 ALA A CA 1
ATOM 683 C C . ALA A 1 86 ? 6.132 8.019 -5.869 1.00 95.69 86 ALA A C 1
ATOM 685 O O . ALA A 1 86 ? 6.200 9.177 -5.451 1.00 95.69 86 ALA A O 1
ATOM 686 N N . ARG A 1 87 ? 7.105 7.426 -6.551 1.00 95.25 87 ARG A N 1
ATOM 687 C CA . ARG A 1 87 ? 8.371 8.030 -6.950 1.00 95.25 87 ARG A CA 1
ATOM 688 C C . ARG A 1 87 ? 8.667 7.667 -8.413 1.00 95.25 87 ARG A C 1
ATOM 690 O O . ARG A 1 87 ? 8.298 6.569 -8.833 1.00 95.25 87 ARG A O 1
ATOM 697 N N . PRO A 1 88 ? 9.340 8.549 -9.170 1.00 94.25 88 PRO A N 1
ATOM 698 C CA . PRO A 1 88 ? 9.756 8.257 -10.539 1.00 94.25 88 PRO A CA 1
ATOM 699 C C . PRO A 1 88 ? 10.653 7.020 -10.646 1.00 94.25 88 PRO A C 1
ATOM 701 O O . PRO A 1 88 ? 11.414 6.725 -9.723 1.00 94.25 88 PRO A O 1
ATOM 704 N N . THR A 1 89 ? 10.632 6.348 -11.797 1.00 91.88 89 THR A N 1
ATOM 705 C CA . THR A 1 89 ? 11.466 5.152 -12.072 1.00 91.88 89 THR A CA 1
ATOM 706 C C . THR A 1 89 ? 12.966 5.436 -12.062 1.00 91.88 89 THR A C 1
ATOM 708 O O . THR A 1 89 ? 13.769 4.519 -11.892 1.00 91.88 89 THR A O 1
ATOM 711 N N . ALA A 1 90 ? 13.330 6.706 -12.254 1.00 92.00 90 ALA A N 1
ATOM 712 C CA . ALA A 1 90 ? 14.699 7.197 -12.253 1.00 92.00 90 ALA A CA 1
ATOM 713 C C . ALA A 1 90 ? 15.160 7.755 -10.899 1.00 92.00 90 ALA A C 1
ATOM 715 O O . ALA A 1 90 ? 16.310 8.166 -10.783 1.00 92.00 90 ALA A O 1
ATOM 716 N N . ALA A 1 91 ? 14.284 7.823 -9.892 1.00 90.25 91 ALA A N 1
ATOM 717 C CA . ALA A 1 91 ? 14.638 8.363 -8.587 1.00 90.25 91 ALA A CA 1
ATOM 718 C C . ALA A 1 91 ? 15.203 7.265 -7.674 1.00 90.25 91 ALA A C 1
ATOM 720 O O . ALA A 1 91 ? 14.558 6.232 -7.465 1.00 90.25 91 ALA A O 1
ATOM 721 N N . ALA A 1 92 ? 16.378 7.500 -7.087 1.00 90.31 92 ALA A N 1
ATOM 722 C CA . ALA A 1 92 ? 16.888 6.669 -6.000 1.00 90.31 92 ALA A CA 1
ATOM 723 C C . ALA A 1 92 ? 15.898 6.641 -4.823 1.00 90.31 92 ALA A C 1
ATOM 725 O O . ALA A 1 92 ? 15.218 7.636 -4.534 1.00 90.31 92 ALA A O 1
ATOM 726 N N . LEU A 1 93 ? 15.829 5.510 -4.115 1.00 92.81 93 LEU A N 1
ATOM 727 C CA . LEU A 1 93 ? 15.036 5.444 -2.889 1.00 92.81 93 LEU A CA 1
ATOM 728 C C . LEU A 1 93 ? 15.797 6.151 -1.763 1.00 92.81 93 LEU A C 1
ATOM 730 O O . LEU A 1 93 ? 16.958 5.819 -1.518 1.00 92.81 93 LEU A O 1
ATOM 734 N N . PRO A 1 94 ? 15.168 7.087 -1.035 1.00 92.81 94 PRO A N 1
ATOM 735 C CA . PRO A 1 94 ? 15.773 7.642 0.167 1.00 92.81 94 PRO A CA 1
ATOM 736 C C . PRO A 1 94 ? 16.047 6.551 1.203 1.00 92.81 94 PRO A C 1
ATOM 738 O O . PRO A 1 94 ? 15.255 5.619 1.347 1.00 92.81 94 PRO A O 1
ATOM 741 N N . ALA A 1 95 ? 17.115 6.704 1.987 1.00 91.56 95 ALA A N 1
ATOM 742 C CA . ALA A 1 95 ? 17.482 5.735 3.024 1.00 91.56 95 ALA A CA 1
ATOM 743 C C . ALA A 1 95 ? 16.341 5.470 4.028 1.00 91.56 95 ALA A C 1
ATOM 745 O O . ALA A 1 95 ? 16.155 4.340 4.471 1.00 91.56 95 ALA A O 1
ATOM 746 N N . GLU A 1 96 ? 15.528 6.486 4.339 1.00 92.00 96 GLU A N 1
ATOM 747 C CA . GLU A 1 96 ? 14.327 6.329 5.173 1.00 92.00 96 GLU A CA 1
ATOM 748 C C . GLU A 1 96 ? 13.337 5.303 4.602 1.00 92.00 96 GLU A C 1
ATOM 750 O O . GLU A 1 96 ? 12.784 4.499 5.347 1.00 92.00 96 GLU A O 1
ATOM 755 N N . ASP A 1 97 ? 13.151 5.282 3.283 1.00 93.31 97 ASP A N 1
ATOM 756 C CA . ASP A 1 97 ? 12.231 4.372 2.607 1.00 93.31 97 ASP A CA 1
ATOM 757 C C . ASP A 1 97 ? 12.813 2.970 2.571 1.00 93.31 97 ASP A C 1
ATOM 759 O O . ASP A 1 97 ? 12.111 1.999 2.858 1.00 93.31 97 ASP A O 1
ATOM 763 N N . VAL A 1 98 ? 14.119 2.874 2.312 1.00 92.31 98 VAL A N 1
ATOM 764 C CA . VAL A 1 98 ? 14.843 1.605 2.350 1.00 92.31 98 VAL A CA 1
ATOM 765 C C . VAL A 1 98 ? 14.743 0.954 3.729 1.00 92.31 98 VAL A C 1
ATOM 767 O O . VAL A 1 98 ? 14.500 -0.249 3.822 1.00 92.31 98 VAL A O 1
ATOM 770 N N . LEU A 1 99 ? 14.821 1.738 4.807 1.00 90.00 99 LEU A N 1
ATOM 771 C CA . LEU A 1 99 ? 14.796 1.246 6.186 1.00 90.00 99 LEU A CA 1
ATOM 772 C C . LEU A 1 99 ? 13.392 1.061 6.769 1.00 90.00 99 LEU A C 1
ATOM 774 O O . LEU A 1 99 ? 13.170 0.080 7.477 1.00 90.00 99 LEU A O 1
ATOM 778 N N . ALA A 1 100 ? 12.419 1.913 6.444 1.00 90.31 100 ALA A N 1
ATOM 779 C CA . ALA A 1 100 ? 11.112 1.911 7.109 1.00 90.31 100 ALA A CA 1
ATOM 780 C C . ALA A 1 100 ? 9.975 1.287 6.287 1.00 90.31 100 ALA A C 1
ATOM 782 O O . ALA A 1 100 ? 9.061 0.710 6.873 1.00 90.31 100 ALA A O 1
ATOM 783 N N . ALA A 1 101 ? 10.002 1.364 4.952 1.00 95.94 101 ALA A N 1
ATOM 784 C CA . ALA A 1 101 ? 8.892 0.843 4.155 1.00 95.94 101 ALA A CA 1
ATOM 785 C C . ALA A 1 101 ? 8.857 -0.696 4.224 1.00 95.94 101 ALA A C 1
ATOM 787 O O . ALA A 1 101 ? 9.906 -1.324 4.054 1.00 95.94 101 ALA A O 1
ATOM 788 N N .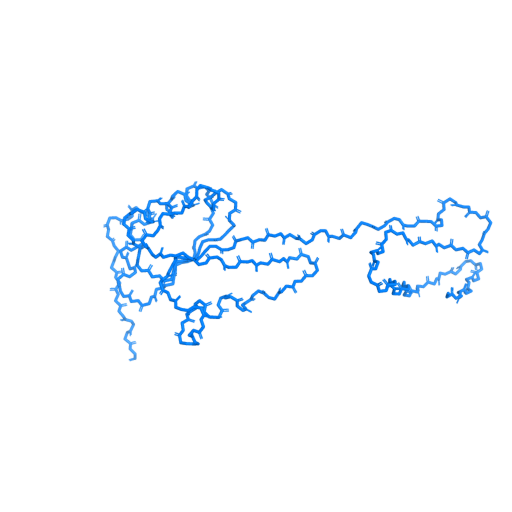 PRO A 1 102 ? 7.696 -1.329 4.467 1.00 95.75 102 PRO A N 1
ATOM 789 C CA . PRO A 1 102 ? 7.591 -2.786 4.500 1.00 95.75 102 PRO A CA 1
ATOM 790 C C . PRO A 1 102 ? 7.366 -3.405 3.119 1.00 95.75 102 PRO A C 1
ATOM 792 O O . PRO A 1 102 ? 7.425 -4.622 2.992 1.00 95.75 102 PRO A O 1
ATOM 795 N N . LEU A 1 103 ? 7.095 -2.595 2.091 1.00 97.19 103 LEU A N 1
ATOM 796 C CA . LEU A 1 103 ? 6.856 -3.058 0.728 1.00 97.19 103 LEU A CA 1
ATOM 797 C C . LEU A 1 103 ? 7.311 -2.008 -0.286 1.00 97.19 103 LEU A C 1
ATOM 799 O O . LEU A 1 103 ? 6.962 -0.828 -0.174 1.00 97.19 103 LEU A O 1
ATOM 803 N N . LEU A 1 104 ? 8.022 -2.480 -1.306 1.00 97.44 104 LEU A N 1
ATOM 804 C CA . LEU A 1 104 ? 8.340 -1.736 -2.518 1.00 97.44 104 LEU A CA 1
ATOM 805 C C . LEU A 1 104 ? 7.585 -2.354 -3.700 1.00 97.44 104 LEU A C 1
ATOM 807 O O . LEU A 1 104 ? 7.659 -3.558 -3.933 1.00 97.44 104 LEU A O 1
ATOM 811 N N . VAL A 1 105 ? 6.876 -1.531 -4.462 1.00 97.00 105 VAL A N 1
ATOM 812 C CA . VAL A 1 105 ? 6.186 -1.920 -5.692 1.00 97.00 105 VAL A CA 1
ATOM 813 C C . VAL A 1 105 ? 6.891 -1.261 -6.871 1.00 97.00 105 VAL A C 1
ATOM 815 O O . VAL A 1 105 ? 7.054 -0.045 -6.895 1.00 97.00 105 VAL A O 1
ATOM 818 N N . ILE A 1 106 ? 7.297 -2.051 -7.856 1.00 95.94 106 ILE A N 1
ATOM 819 C CA . ILE A 1 106 ? 7.938 -1.582 -9.082 1.00 95.94 106 ILE A CA 1
ATOM 820 C C . ILE A 1 106 ? 6.920 -1.710 -10.209 1.00 95.94 106 ILE A C 1
ATOM 822 O O . ILE A 1 106 ? 6.526 -2.813 -10.591 1.00 95.94 106 ILE A O 1
ATOM 826 N N . GLY A 1 107 ? 6.462 -0.565 -10.703 1.00 93.75 107 GLY A N 1
ATOM 827 C CA . GLY A 1 107 ? 5.463 -0.477 -11.758 1.00 93.75 107 GLY A CA 1
ATOM 828 C C . GLY A 1 107 ? 6.040 -0.408 -13.167 1.00 93.75 107 GLY A C 1
ATOM 829 O O . GLY A 1 107 ? 5.270 -0.526 -14.116 1.00 93.75 107 GLY A O 1
ATOM 830 N N . ASP A 1 108 ? 7.342 -0.190 -13.331 1.00 90.25 108 ASP A N 1
ATOM 831 C CA . ASP A 1 108 ? 7.974 -0.063 -14.646 1.00 90.25 108 ASP A CA 1
ATOM 832 C C . ASP A 1 108 ? 9.472 -0.412 -14.599 1.00 90.25 108 ASP A C 1
ATOM 834 O O . ASP A 1 108 ? 10.018 -0.719 -13.538 1.00 90.25 108 ASP A O 1
ATOM 838 N N . VAL A 1 109 ? 10.138 -0.370 -15.752 1.00 90.88 109 VAL A N 1
ATOM 839 C CA . VAL A 1 109 ? 11.580 -0.600 -15.879 1.00 90.88 109 VAL A CA 1
ATOM 840 C C . VAL A 1 109 ? 12.356 0.474 -15.113 1.00 90.88 109 VAL A C 1
ATOM 842 O O . VAL A 1 109 ? 12.160 1.670 -15.311 1.00 90.88 109 VAL A O 1
ATOM 845 N N . LEU A 1 110 ? 13.264 0.032 -14.244 1.00 91.81 110 LEU A N 1
ATOM 846 C CA . LEU A 1 110 ? 14.084 0.911 -13.411 1.00 91.81 110 LEU A CA 1
ATOM 847 C C . LEU A 1 110 ? 15.383 1.341 -14.099 1.00 91.81 110 LEU A C 1
ATOM 849 O O . LEU A 1 110 ? 15.960 0.608 -14.908 1.00 91.81 110 LEU A O 1
ATOM 853 N N . THR A 1 111 ? 15.891 2.512 -13.714 1.00 91.31 111 THR A N 1
ATOM 854 C CA . THR A 1 111 ? 17.267 2.917 -14.030 1.00 91.31 111 THR A CA 1
ATOM 855 C C . THR A 1 111 ? 18.273 2.148 -13.164 1.00 91.31 111 THR A C 1
ATOM 857 O O . THR A 1 111 ? 17.907 1.643 -12.102 1.00 91.31 111 THR A O 1
ATOM 860 N N . PRO A 1 112 ? 19.563 2.079 -13.547 1.00 89.44 112 PRO A N 1
ATOM 861 C CA . PRO A 1 112 ? 20.581 1.402 -12.737 1.00 89.44 112 PRO A CA 1
ATOM 862 C C . PRO A 1 112 ? 20.672 1.917 -11.293 1.00 89.44 112 PRO A C 1
ATOM 864 O O . PRO A 1 112 ? 20.912 1.135 -10.376 1.00 89.44 112 PRO A O 1
ATOM 867 N N . GLU A 1 113 ? 20.446 3.217 -11.085 1.00 90.06 113 GLU A N 1
ATOM 868 C CA . GLU A 1 113 ? 20.462 3.843 -9.761 1.00 90.06 113 GLU A CA 1
ATOM 869 C C . GLU A 1 113 ? 19.287 3.364 -8.894 1.00 90.06 113 GLU A C 1
ATOM 871 O O . GLU A 1 113 ? 19.496 2.841 -7.799 1.00 90.06 113 GLU A O 1
ATOM 876 N N . SER A 1 114 ? 18.054 3.446 -9.403 1.00 93.00 114 SER A N 1
ATOM 877 C CA . SER A 1 114 ? 16.867 2.963 -8.686 1.00 93.00 114 SER A CA 1
ATOM 878 C C . SER A 1 114 ? 16.889 1.445 -8.484 1.00 93.00 114 SER A C 1
ATOM 880 O O . SER A 1 114 ? 16.446 0.955 -7.444 1.00 93.00 114 SER A O 1
ATOM 882 N N . THR A 1 115 ? 17.461 0.694 -9.429 1.00 93.75 115 THR A N 1
ATOM 883 C CA . THR A 1 115 ? 17.698 -0.749 -9.294 1.00 93.75 115 THR A CA 1
ATOM 884 C C . THR A 1 115 ? 18.664 -1.063 -8.156 1.00 93.75 115 THR A C 1
ATOM 886 O O . THR A 1 115 ? 18.416 -1.998 -7.395 1.00 93.75 115 THR A O 1
ATOM 889 N N . ALA A 1 116 ? 19.734 -0.279 -7.982 1.00 92.69 116 ALA A N 1
ATOM 890 C CA . ALA A 1 116 ? 20.657 -0.454 -6.864 1.00 92.69 116 ALA A CA 1
ATOM 891 C C . ALA A 1 116 ? 19.947 -0.250 -5.515 1.00 92.69 116 ALA A C 1
ATOM 893 O O . ALA A 1 116 ? 20.069 -1.099 -4.631 1.00 92.69 116 ALA A O 1
ATOM 894 N N . SER A 1 117 ? 19.128 0.801 -5.384 1.00 94.38 117 SER A N 1
ATOM 895 C CA . SER A 1 117 ? 18.326 1.020 -4.172 1.00 94.38 117 SER A CA 1
ATOM 896 C C . SER A 1 117 ? 17.288 -0.085 -3.933 1.00 94.38 117 SER A C 1
ATOM 898 O O . SER A 1 117 ? 17.075 -0.510 -2.800 1.00 94.38 117 SER A O 1
ATOM 900 N N . ALA A 1 118 ? 16.642 -0.592 -4.986 1.00 95.06 118 ALA A N 1
ATOM 901 C CA . ALA A 1 118 ? 15.703 -1.709 -4.874 1.00 95.06 118 ALA A CA 1
ATOM 902 C C . ALA A 1 118 ? 16.408 -3.020 -4.478 1.00 95.06 118 ALA A C 1
ATOM 904 O O . ALA A 1 118 ? 15.859 -3.826 -3.725 1.00 95.06 118 ALA A O 1
ATOM 905 N N . ARG A 1 119 ? 17.654 -3.224 -4.918 1.00 94.62 119 ARG A N 1
ATOM 906 C CA . ARG A 1 119 ? 18.479 -4.359 -4.495 1.00 94.62 119 ARG A CA 1
ATOM 907 C C . ARG A 1 119 ? 18.906 -4.236 -3.035 1.00 94.62 119 ARG A C 1
ATOM 909 O O . ARG A 1 119 ? 18.910 -5.235 -2.318 1.00 94.62 119 ARG A O 1
ATOM 916 N N . GLU A 1 120 ? 19.220 -3.031 -2.569 1.00 94.00 120 GLU A N 1
ATOM 917 C CA . GLU A 1 120 ? 19.459 -2.761 -1.148 1.00 94.00 120 GLU A CA 1
ATOM 918 C C . GLU A 1 120 ? 18.205 -3.059 -0.312 1.00 94.00 120 GLU A C 1
ATOM 920 O O . GLU A 1 120 ? 18.289 -3.729 0.717 1.00 94.00 120 GLU A O 1
ATOM 925 N N . PHE A 1 121 ? 17.024 -2.657 -0.791 1.00 95.88 121 PHE A N 1
ATOM 926 C CA . PHE A 1 121 ? 15.739 -2.990 -0.169 1.00 95.88 121 PHE A CA 1
ATOM 927 C C . PHE A 1 121 ? 15.552 -4.510 -0.007 1.00 95.88 121 PHE A C 1
ATOM 929 O O . PHE A 1 121 ? 15.259 -4.982 1.092 1.00 95.88 121 PHE A O 1
ATOM 936 N N . LEU A 1 122 ? 15.803 -5.283 -1.072 1.00 94.62 122 LEU A N 1
ATOM 937 C CA . LEU A 1 122 ? 15.779 -6.754 -1.045 1.00 94.62 122 LEU A CA 1
ATOM 938 C C . LEU A 1 122 ? 16.820 -7.343 -0.086 1.00 94.62 122 LEU A C 1
ATOM 940 O O . LEU A 1 122 ? 16.525 -8.286 0.647 1.00 94.62 122 LEU A O 1
ATOM 944 N N . SER A 1 123 ? 18.029 -6.778 -0.068 1.00 93.38 123 SER A N 1
ATOM 945 C CA . SER A 1 123 ? 19.140 -7.251 0.772 1.00 93.38 123 SER A CA 1
ATOM 946 C C . SER A 1 123 ? 18.858 -7.059 2.265 1.00 93.38 123 SER A C 1
ATOM 948 O O . SER A 1 123 ? 19.355 -7.823 3.086 1.00 93.38 123 SER A O 1
ATOM 950 N N . ASN A 1 124 ? 17.997 -6.097 2.613 1.00 93.69 124 ASN A N 1
ATOM 951 C CA . ASN A 1 124 ? 17.461 -5.907 3.962 1.00 93.69 124 ASN A CA 1
ATOM 952 C C . ASN A 1 124 ? 16.322 -6.890 4.321 1.00 93.69 124 ASN A C 1
ATOM 954 O O . ASN A 1 124 ? 15.676 -6.731 5.355 1.00 93.69 124 ASN A O 1
ATOM 958 N N . GLY A 1 125 ? 16.050 -7.899 3.484 1.00 94.12 125 GLY A N 1
ATOM 959 C CA . GLY A 1 125 ? 15.044 -8.937 3.737 1.00 94.12 125 GLY A CA 1
ATOM 960 C C . GLY A 1 125 ? 13.604 -8.500 3.470 1.00 94.12 125 GLY A C 1
ATOM 961 O O . GLY A 1 125 ? 12.668 -9.151 3.934 1.00 94.12 125 GLY A O 1
ATOM 962 N N . LYS A 1 126 ? 13.408 -7.391 2.750 1.00 95.62 126 LYS A N 1
ATOM 963 C CA . LYS A 1 126 ? 12.084 -6.811 2.522 1.00 95.62 126 LYS A CA 1
ATOM 964 C C . LYS A 1 126 ? 11.494 -7.218 1.171 1.00 95.62 126 LYS A C 1
ATOM 966 O O . LYS A 1 126 ? 12.232 -7.354 0.195 1.00 95.62 126 LYS A O 1
ATOM 971 N N . PRO A 1 127 ? 10.164 -7.386 1.083 1.00 96.25 127 PRO A N 1
ATOM 972 C CA . PRO A 1 127 ? 9.514 -7.849 -0.135 1.00 96.25 127 PRO A CA 1
ATOM 973 C C . PRO A 1 127 ? 9.432 -6.757 -1.208 1.00 96.25 127 PRO A C 1
ATOM 975 O O . PRO A 1 127 ? 9.067 -5.612 -0.934 1.00 96.25 127 PRO A O 1
ATOM 978 N N . VAL A 1 128 ? 9.686 -7.150 -2.456 1.00 96.31 128 VAL A N 1
ATOM 979 C CA . VAL A 1 128 ? 9.479 -6.316 -3.645 1.00 96.31 128 VAL A CA 1
ATOM 980 C C . VAL A 1 128 ? 8.442 -6.973 -4.548 1.00 96.31 128 VAL A C 1
ATOM 982 O O . VAL A 1 128 ? 8.564 -8.149 -4.882 1.00 96.31 128 VAL A O 1
ATOM 985 N N . LEU A 1 129 ? 7.434 -6.208 -4.965 1.00 95.94 129 LEU A N 1
ATOM 986 C CA . LEU A 1 129 ? 6.457 -6.610 -5.973 1.00 95.94 129 LEU A CA 1
ATOM 987 C C . LEU A 1 129 ? 6.804 -5.939 -7.303 1.00 95.94 129 LEU A C 1
ATOM 989 O O . LEU A 1 129 ? 6.621 -4.734 -7.448 1.00 95.94 129 LEU A O 1
ATOM 993 N N . LEU A 1 130 ? 7.272 -6.712 -8.280 1.00 94.69 130 LEU A N 1
ATOM 994 C CA . LEU A 1 130 ? 7.486 -6.237 -9.646 1.00 94.69 130 LEU A CA 1
ATOM 995 C C . LEU A 1 130 ? 6.271 -6.564 -10.512 1.00 94.69 130 LEU A C 1
ATOM 997 O O . LEU A 1 130 ? 5.860 -7.720 -10.593 1.00 94.69 130 LEU A O 1
ATOM 1001 N N . VAL A 1 131 ? 5.730 -5.557 -11.195 1.00 93.00 131 VAL A N 1
ATOM 1002 C CA . VAL A 1 131 ? 4.637 -5.736 -12.153 1.00 93.00 131 VAL A CA 1
ATOM 1003 C C . VAL A 1 131 ? 5.201 -5.767 -13.566 1.00 93.00 131 VAL A C 1
ATOM 1005 O O . VAL A 1 131 ? 5.747 -4.782 -14.059 1.00 93.00 131 VAL A O 1
ATOM 1008 N N . THR A 1 132 ? 5.062 -6.912 -14.227 1.00 90.31 132 THR A N 1
ATOM 1009 C CA . THR A 1 132 ? 5.576 -7.150 -15.578 1.00 90.31 132 THR A CA 1
ATOM 1010 C C . THR A 1 132 ? 4.566 -6.678 -16.620 1.00 90.31 132 THR A C 1
ATOM 1012 O O . THR A 1 132 ? 3.576 -7.359 -16.881 1.00 90.31 132 THR A O 1
ATOM 1015 N N . LYS A 1 133 ? 4.800 -5.499 -17.203 1.00 87.44 133 LYS A N 1
ATOM 1016 C CA . LYS A 1 133 ? 3.943 -4.915 -18.256 1.00 87.44 133 LYS A CA 1
ATOM 1017 C C . LYS A 1 133 ? 4.417 -5.222 -19.674 1.00 87.44 133 LYS A C 1
ATOM 1019 O O . LYS A 1 133 ? 3.679 -4.997 -20.625 1.00 87.44 133 LYS A O 1
ATOM 1024 N N . SER A 1 134 ? 5.668 -5.645 -19.811 1.00 88.75 134 SER A N 1
ATOM 1025 C CA . SER A 1 134 ? 6.277 -6.021 -21.081 1.00 88.75 134 SER A CA 1
ATOM 1026 C C . SER A 1 134 ? 7.494 -6.902 -20.829 1.00 88.75 134 SER A C 1
ATOM 1028 O O . SER A 1 134 ? 8.029 -6.944 -19.714 1.00 88.75 134 SER A O 1
ATOM 1030 N N . ILE A 1 135 ? 8.005 -7.518 -21.892 1.00 91.62 135 ILE A N 1
ATOM 1031 C CA . ILE A 1 135 ? 9.278 -8.251 -21.879 1.00 91.62 135 ILE A CA 1
ATOM 1032 C C . ILE A 1 135 ? 10.466 -7.428 -21.343 1.00 91.62 135 ILE A C 1
ATOM 1034 O O . ILE A 1 135 ? 11.426 -8.001 -20.831 1.00 91.62 135 ILE A O 1
ATOM 1038 N N . ALA A 1 136 ? 10.409 -6.089 -21.385 1.00 88.94 136 ALA A N 1
ATOM 1039 C CA . ALA A 1 136 ? 11.479 -5.230 -20.873 1.00 88.94 136 ALA A CA 1
ATOM 1040 C C . ALA A 1 136 ? 11.672 -5.361 -19.349 1.00 88.94 136 ALA A C 1
ATOM 1042 O O . ALA A 1 136 ? 12.780 -5.159 -18.849 1.00 88.94 136 ALA A O 1
ATOM 1043 N N . SER A 1 137 ? 10.633 -5.773 -18.609 1.00 88.69 137 SER A N 1
ATOM 1044 C CA . SER A 1 137 ? 10.719 -6.039 -17.168 1.00 88.69 137 SER A CA 1
ATOM 1045 C C . SER A 1 137 ? 11.672 -7.193 -16.826 1.00 88.69 137 SER A C 1
ATOM 1047 O O . SER A 1 137 ? 12.171 -7.246 -15.702 1.00 88.69 137 SER A O 1
ATOM 1049 N N . ALA A 1 138 ? 11.983 -8.083 -17.779 1.00 90.44 138 ALA A N 1
ATOM 1050 C CA . ALA A 1 138 ? 12.932 -9.181 -17.581 1.00 90.44 138 ALA A CA 1
ATOM 1051 C C . ALA A 1 138 ? 14.326 -8.679 -17.190 1.00 90.44 138 ALA A C 1
ATOM 1053 O O . ALA A 1 138 ? 14.979 -9.270 -16.331 1.00 90.44 138 ALA A O 1
ATOM 1054 N N . ARG A 1 139 ? 14.745 -7.534 -17.744 1.00 88.19 139 ARG A N 1
ATOM 1055 C CA . ARG A 1 139 ? 16.000 -6.882 -17.364 1.00 88.19 139 ARG A CA 1
ATOM 1056 C C . ARG A 1 139 ? 15.991 -6.456 -15.898 1.00 88.19 139 ARG A C 1
ATOM 1058 O O . ARG 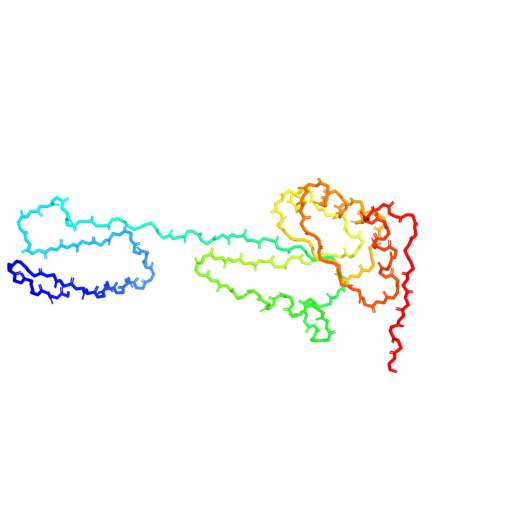A 1 139 ? 16.947 -6.714 -15.183 1.00 88.19 139 ARG A O 1
ATOM 1065 N N . THR A 1 140 ? 14.900 -5.856 -15.428 1.00 88.88 140 THR A N 1
ATOM 1066 C CA . THR A 1 140 ? 14.772 -5.469 -14.017 1.00 88.88 140 THR A CA 1
ATOM 1067 C C . THR A 1 140 ? 14.810 -6.694 -13.100 1.00 88.88 140 THR A C 1
ATOM 1069 O O . THR A 1 140 ? 15.459 -6.645 -12.061 1.00 88.88 140 THR A O 1
ATOM 1072 N N . VAL A 1 141 ? 14.199 -7.822 -13.488 1.00 91.06 141 VAL A N 1
ATOM 1073 C CA . VAL A 1 141 ? 14.329 -9.089 -12.739 1.00 91.06 141 VAL A CA 1
ATOM 1074 C C . VAL A 1 141 ? 15.780 -9.560 -12.700 1.00 91.06 141 VAL A C 1
ATOM 1076 O O . VAL A 1 141 ? 16.281 -9.877 -11.621 1.00 91.06 141 VAL A O 1
ATOM 1079 N N . ALA A 1 142 ? 16.453 -9.595 -13.851 1.00 92.00 142 ALA A N 1
ATOM 1080 C CA . ALA A 1 142 ? 17.854 -9.987 -13.977 1.00 92.00 142 ALA A CA 1
ATOM 1081 C C . ALA A 1 142 ? 18.745 -9.155 -13.038 1.00 92.00 142 ALA A C 1
ATOM 1083 O O . ALA A 1 142 ? 19.437 -9.702 -12.175 1.00 92.00 142 ALA A O 1
ATOM 1084 N N . ASP A 1 143 ? 18.622 -7.829 -13.111 1.00 90.81 143 ASP A N 1
ATOM 1085 C CA . ASP A 1 143 ? 19.435 -6.905 -12.325 1.00 90.81 143 ASP A CA 1
ATOM 1086 C C . ASP A 1 143 ? 19.149 -7.013 -10.808 1.00 90.81 143 ASP A C 1
ATOM 1088 O O . ASP A 1 143 ? 20.079 -6.999 -9.996 1.00 90.81 143 ASP A O 1
ATOM 1092 N N . LEU A 1 144 ? 17.881 -7.175 -10.399 1.00 91.69 144 LEU A N 1
ATOM 1093 C CA . LEU A 1 144 ? 17.503 -7.325 -8.984 1.00 91.69 144 LEU A CA 1
ATOM 1094 C C . LEU A 1 144 ? 17.970 -8.656 -8.385 1.00 91.69 144 LEU A C 1
ATOM 1096 O O . LEU A 1 144 ? 18.423 -8.702 -7.240 1.00 91.69 144 LEU A O 1
ATOM 1100 N N . THR A 1 145 ? 17.865 -9.739 -9.153 1.00 89.56 145 THR A N 1
ATOM 1101 C CA . THR A 1 145 ? 18.232 -11.094 -8.711 1.00 89.56 145 THR A CA 1
ATOM 1102 C C . THR A 1 145 ? 19.726 -11.380 -8.854 1.00 89.56 145 THR A C 1
ATOM 1104 O O . THR A 1 145 ? 20.224 -12.352 -8.288 1.00 89.56 145 THR A O 1
ATOM 1107 N N . GLY A 1 146 ? 20.464 -10.534 -9.580 1.00 87.25 146 GLY A N 1
ATOM 1108 C CA . GLY A 1 146 ? 21.857 -10.789 -9.941 1.00 87.25 146 GLY A CA 1
ATOM 1109 C C . GL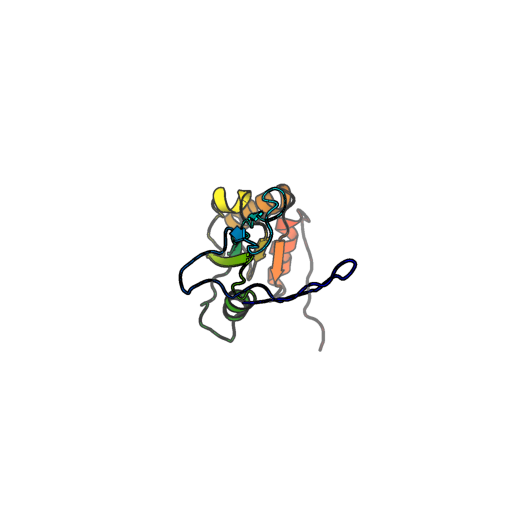Y A 1 146 ? 22.015 -11.920 -10.962 1.00 87.25 146 GLY A C 1
ATOM 1110 O O . GLY A 1 146 ? 23.115 -12.448 -11.124 1.00 87.25 146 GLY A O 1
ATOM 1111 N N . LEU A 1 147 ? 20.931 -12.310 -11.636 1.00 83.81 147 LEU A N 1
ATOM 1112 C CA . LEU A 1 147 ? 20.964 -13.249 -12.749 1.00 83.81 147 LEU A CA 1
ATOM 1113 C C . LEU A 1 147 ? 21.403 -12.465 -13.987 1.00 83.81 147 LEU A C 1
ATOM 1115 O O . LEU A 1 147 ? 20.727 -11.530 -14.384 1.00 83.81 147 LEU A O 1
ATOM 1119 N N . GLY A 1 148 ? 22.541 -12.808 -14.593 1.00 83.06 148 GLY A N 1
ATOM 1120 C CA . GLY A 1 148 ? 23.130 -11.991 -15.665 1.00 83.06 148 GLY A CA 1
ATOM 1121 C C . GLY A 1 148 ? 22.216 -11.755 -16.877 1.00 83.06 148 GLY A C 1
ATOM 1122 O O . GLY A 1 148 ? 22.308 -10.710 -17.513 1.00 83.06 148 GLY A O 1
ATOM 1123 N N . ASN A 1 149 ? 21.328 -12.699 -17.196 1.00 85.19 149 ASN A N 1
ATOM 1124 C CA . ASN A 1 149 ? 20.277 -12.502 -18.188 1.00 85.19 149 ASN A CA 1
ATOM 1125 C C . ASN A 1 149 ? 19.042 -13.335 -17.826 1.00 85.19 149 ASN A C 1
ATOM 1127 O O . ASN A 1 149 ? 19.168 -14.465 -17.351 1.00 85.19 149 ASN A O 1
ATOM 1131 N N . VAL A 1 150 ? 17.862 -12.785 -18.095 1.00 90.44 150 VAL A N 1
ATOM 1132 C CA . VAL A 1 150 ? 16.566 -13.451 -17.954 1.00 90.44 150 VAL A CA 1
ATOM 1133 C C . VAL A 1 150 ? 15.812 -13.226 -19.258 1.00 90.44 150 VAL A C 1
ATOM 1135 O O . VAL A 1 150 ? 15.636 -12.085 -19.681 1.00 90.44 150 VAL A O 1
ATOM 1138 N N . SER A 1 151 ? 15.384 -14.305 -19.912 1.00 89.94 151 SER A N 1
ATOM 1139 C CA . SER A 1 151 ? 14.540 -14.220 -21.104 1.00 89.94 151 SER A CA 1
ATOM 1140 C C . SER A 1 151 ? 13.071 -14.106 -20.710 1.00 89.94 151 SER A C 1
ATOM 1142 O O . SER A 1 151 ? 12.617 -14.779 -19.784 1.00 89.94 151 SER A O 1
ATOM 1144 N N . ALA A 1 152 ? 12.323 -13.287 -21.441 1.00 90.12 152 ALA A N 1
ATOM 1145 C CA . ALA A 1 152 ? 10.873 -13.218 -21.351 1.00 90.12 152 ALA A CA 1
ATOM 1146 C C . ALA A 1 152 ? 10.280 -13.156 -22.756 1.00 90.12 152 ALA A C 1
ATOM 1148 O O . ALA A 1 152 ? 10.844 -12.523 -23.648 1.00 90.12 152 ALA A O 1
ATOM 1149 N N . GLU A 1 153 ? 9.135 -13.802 -22.921 1.00 91.94 153 GLU A N 1
ATOM 1150 C CA . GLU A 1 153 ? 8.351 -13.829 -24.149 1.00 91.94 153 GLU A CA 1
ATOM 1151 C C . GLU A 1 153 ? 6.891 -13.559 -23.780 1.00 91.94 153 GLU A C 1
ATOM 1153 O O . GLU A 1 153 ? 6.450 -13.904 -22.680 1.00 91.94 153 GLU A O 1
ATOM 1158 N N . GLU A 1 154 ? 6.150 -12.917 -24.681 1.00 87.69 154 GLU A N 1
ATOM 1159 C CA . GLU A 1 154 ? 4.712 -12.730 -24.498 1.00 87.69 154 GLU A CA 1
ATOM 1160 C C . GLU A 1 154 ? 4.001 -14.081 -24.603 1.00 87.69 154 GLU A C 1
ATOM 1162 O O . GLU A 1 154 ? 4.331 -14.914 -25.451 1.00 87.69 154 GLU A O 1
ATOM 1167 N N . ALA A 1 155 ? 3.004 -14.300 -23.747 1.00 85.62 155 ALA A N 1
ATOM 1168 C CA . ALA A 1 155 ? 2.200 -15.508 -23.826 1.00 85.62 155 ALA A CA 1
ATOM 1169 C C . ALA A 1 155 ? 1.412 -15.517 -25.146 1.00 85.62 155 ALA A C 1
ATOM 1171 O O . ALA A 1 155 ? 0.699 -14.562 -25.462 1.00 85.62 155 ALA A O 1
ATOM 1172 N N . ALA A 1 156 ? 1.523 -16.606 -25.910 1.00 82.19 156 ALA A N 1
ATOM 1173 C CA . ALA A 1 156 ? 0.673 -16.818 -27.075 1.00 82.19 156 ALA A CA 1
ATOM 1174 C C . ALA A 1 156 ? -0.797 -16.870 -26.623 1.00 82.19 156 ALA A C 1
ATOM 1176 O O . ALA A 1 156 ? -1.124 -17.576 -25.667 1.00 82.19 156 ALA A O 1
ATOM 1177 N N . THR A 1 157 ? -1.648 -16.074 -27.274 1.00 62.25 157 THR A N 1
ATOM 1178 C CA . THR A 1 157 ? -3.082 -15.952 -26.961 1.00 62.25 157 THR A CA 1
ATOM 1179 C C . THR A 1 157 ? -3.894 -17.074 -27.590 1.00 62.25 157 THR A C 1
ATOM 1181 O O . THR A 1 157 ? -3.565 -17.463 -28.734 1.00 62.25 157 THR A O 1
#

Radius of gyration: 25.57 Å; chains: 1; bounding box: 53×30×75 Å

pLDDT: mean 89.65, std 6.09, range [62.25, 97.44]

Foldseek 3Di:
DDDDADPPGDDDDDDDDDPPPDDDQKDADDDDPDRPPGIDGDDQADADEAEEEEEDPDDLPDPVAPNVVVQVVDDDDSHYDYHYHYDYLADADPPCCLPGHQEYEYRDDHDPRNLVNVLSSVVVVHDYHYDDPDQNCQVSVCSSVVPVGGGDDDDDD